Protein AF-A0A401RG21-F1 (afdb_monomer)

Structure (mmCIF, N/CA/C/O backbone):
data_AF-A0A401RG21-F1
#
_entry.id   AF-A0A401RG21-F1
#
loop_
_atom_site.group_PDB
_atom_site.id
_atom_site.type_symbol
_atom_site.label_atom_id
_atom_site.label_alt_id
_atom_site.label_comp_id
_atom_site.label_asym_id
_atom_site.label_entity_id
_atom_site.label_seq_id
_atom_site.pdbx_PDB_ins_code
_atom_site.Cartn_x
_atom_site.Cartn_y
_atom_site.Cartn_z
_atom_site.occupancy
_atom_site.B_iso_or_equiv
_atom_site.auth_seq_id
_atom_site.auth_comp_id
_atom_site.auth_asym_id
_atom_site.auth_atom_id
_atom_site.pdbx_PDB_model_num
ATOM 1 N N . GLU A 1 1 ? -0.761 6.658 -19.952 1.00 34.72 1 GLU A N 1
ATOM 2 C CA . GLU A 1 1 ? -1.684 5.855 -19.118 1.00 34.72 1 GLU A CA 1
ATOM 3 C C . GLU A 1 1 ? -0.997 4.772 -18.284 1.00 34.72 1 GLU A C 1
ATOM 5 O O . GLU A 1 1 ? -1.239 4.758 -17.091 1.00 34.72 1 GLU A O 1
ATOM 10 N N . PHE A 1 2 ? -0.098 3.924 -18.813 1.00 33.94 2 PHE A N 1
ATOM 11 C CA . PHE A 1 2 ? 0.638 2.953 -17.965 1.00 33.94 2 PHE A CA 1
ATOM 12 C C . PHE A 1 2 ? 1.880 3.537 -17.251 1.00 33.94 2 PHE A C 1
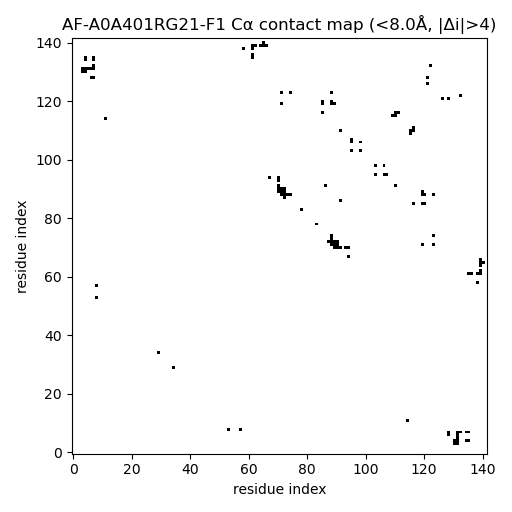ATOM 14 O O . PHE A 1 2 ? 2.351 2.969 -16.275 1.00 33.94 2 PHE A O 1
ATOM 21 N N . ALA A 1 3 ? 2.405 4.678 -17.721 1.00 32.34 3 ALA A N 1
ATOM 22 C CA . ALA A 1 3 ? 3.601 5.322 -17.162 1.00 32.34 3 ALA A CA 1
ATOM 23 C C . ALA A 1 3 ? 3.319 6.225 -15.943 1.00 32.34 3 ALA A C 1
ATOM 25 O O . ALA A 1 3 ? 4.226 6.469 -15.155 1.00 32.34 3 ALA A O 1
ATOM 26 N N . ASP A 1 4 ? 2.070 6.665 -15.751 1.00 41.41 4 ASP A N 1
ATOM 27 C CA . ASP A 1 4 ? 1.688 7.565 -14.650 1.00 41.41 4 ASP A CA 1
ATOM 28 C C . ASP A 1 4 ? 1.243 6.802 -13.386 1.00 41.41 4 ASP A C 1
ATOM 30 O O . ASP A 1 4 ? 1.304 7.331 -12.279 1.00 41.41 4 ASP A O 1
ATOM 34 N N . GLY A 1 5 ? 0.864 5.524 -13.524 1.00 42.34 5 GLY A N 1
ATOM 35 C CA . GLY A 1 5 ? 0.527 4.641 -12.398 1.00 42.34 5 GLY A CA 1
ATOM 36 C C . GLY A 1 5 ? 1.743 4.149 -11.603 1.00 42.34 5 GLY A C 1
ATOM 37 O O . GLY A 1 5 ? 1.604 3.709 -10.466 1.00 42.34 5 GLY A O 1
ATOM 38 N N . CYS A 1 6 ? 2.957 4.270 -12.152 1.00 44.81 6 CYS A N 1
ATOM 39 C CA . CYS A 1 6 ? 4.186 3.843 -11.477 1.00 44.81 6 CYS A CA 1
ATOM 40 C C . CYS A 1 6 ? 4.625 4.769 -10.328 1.00 44.81 6 CYS A C 1
ATOM 42 O O . CYS A 1 6 ? 5.592 4.448 -9.643 1.00 44.81 6 CYS A O 1
ATOM 44 N N . SER A 1 7 ? 3.949 5.899 -10.087 1.00 50.31 7 SER A N 1
ATOM 45 C CA . SER A 1 7 ? 4.442 6.928 -9.164 1.00 50.31 7 SER A CA 1
ATOM 46 C C . SER A 1 7 ? 4.059 6.747 -7.680 1.00 50.31 7 SER A C 1
ATOM 48 O O . SER A 1 7 ? 4.547 7.507 -6.844 1.00 50.31 7 SER A O 1
ATOM 50 N N . SER A 1 8 ? 3.282 5.727 -7.291 1.00 50.94 8 SER A N 1
ATOM 51 C CA . SER A 1 8 ? 2.893 5.507 -5.874 1.00 50.94 8 SER A CA 1
ATOM 52 C C . SER A 1 8 ? 3.900 4.687 -5.072 1.00 50.94 8 SER A C 1
ATOM 54 O O . SER A 1 8 ? 3.944 4.784 -3.851 1.00 50.94 8 SER A O 1
ATOM 56 N N . PHE A 1 9 ? 4.744 3.902 -5.742 1.00 49.25 9 PHE A N 1
ATOM 57 C CA . PHE A 1 9 ? 5.789 3.099 -5.099 1.00 49.25 9 PHE A CA 1
ATOM 58 C C . PHE A 1 9 ? 7.150 3.821 -5.042 1.00 49.25 9 PHE A C 1
ATOM 60 O O . PHE A 1 9 ? 8.064 3.375 -4.352 1.00 49.25 9 PHE A O 1
ATOM 67 N N . LEU A 1 10 ? 7.320 4.936 -5.762 1.00 48.31 10 LEU A N 1
ATOM 68 C CA . LEU A 1 10 ? 8.635 5.554 -5.982 1.00 48.31 10 LEU A CA 1
ATOM 69 C C . LEU A 1 10 ? 9.260 6.189 -4.732 1.00 48.31 10 LEU A C 1
ATOM 71 O O . LEU A 1 10 ? 10.466 6.073 -4.569 1.00 48.31 10 LEU A O 1
ATO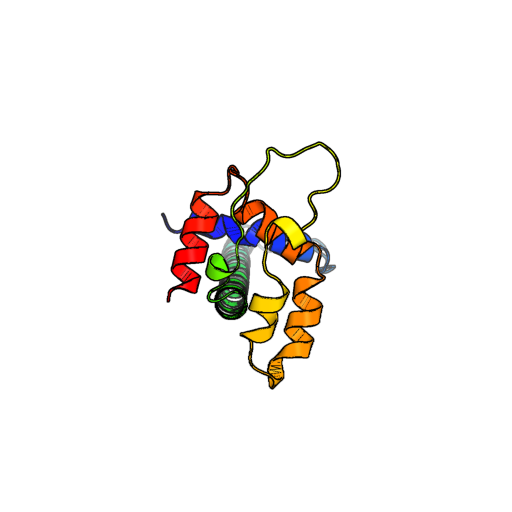M 75 N N . ALA A 1 11 ? 8.489 6.710 -3.773 1.00 50.88 11 ALA A N 1
ATOM 76 C CA . ALA A 1 11 ? 9.065 7.142 -2.488 1.00 50.88 11 ALA A CA 1
ATOM 77 C C . ALA A 1 11 ? 9.625 5.960 -1.655 1.00 50.88 11 ALA A C 1
ATOM 79 O O . ALA A 1 11 ? 10.523 6.120 -0.832 1.00 50.88 11 ALA A O 1
ATOM 80 N N . LEU A 1 12 ? 9.114 4.751 -1.904 1.00 47.94 12 LEU A N 1
ATOM 81 C CA . LEU A 1 12 ? 9.504 3.490 -1.270 1.00 47.94 12 LEU A CA 1
ATOM 82 C C . LEU A 1 12 ? 10.753 2.875 -1.931 1.00 47.94 12 LEU A C 1
ATOM 84 O O . LEU A 1 12 ? 11.560 2.218 -1.274 1.00 47.94 12 LEU A O 1
ATOM 88 N N . PHE A 1 13 ? 10.921 3.116 -3.233 1.00 49.97 13 PHE A N 1
ATOM 89 C CA . PHE A 1 13 ? 12.067 2.689 -4.035 1.00 49.97 13 PHE A CA 1
ATOM 90 C C . PHE A 1 13 ? 13.257 3.663 -3.951 1.00 49.97 13 PHE A C 1
ATOM 92 O O . PHE A 1 13 ? 14.402 3.211 -3.986 1.00 49.97 13 PHE A O 1
ATOM 99 N N . ASP A 1 14 ? 13.028 4.963 -3.732 1.00 51.62 14 ASP A N 1
ATOM 100 C CA . ASP A 1 14 ? 14.101 5.959 -3.555 1.00 51.62 14 ASP A CA 1
ATOM 101 C C . ASP A 1 14 ? 15.035 5.643 -2.360 1.00 51.62 14 ASP A C 1
ATOM 103 O O . ASP A 1 14 ? 16.208 6.015 -2.364 1.00 51.62 14 ASP A O 1
ATOM 107 N N . LEU A 1 15 ? 14.571 4.867 -1.369 1.00 44.44 15 LEU A N 1
ATOM 108 C CA . LEU A 1 15 ? 15.357 4.371 -0.222 1.00 44.44 15 LEU A CA 1
ATOM 109 C C . LEU A 1 15 ? 16.151 3.071 -0.494 1.00 44.44 15 LEU A C 1
ATOM 111 O O . LEU A 1 15 ? 17.022 2.718 0.302 1.00 44.44 15 LEU A O 1
ATOM 115 N N . LEU A 1 16 ? 15.894 2.361 -1.601 1.00 45.72 16 LEU A N 1
ATOM 116 C CA . LEU A 1 16 ? 16.624 1.142 -2.005 1.00 45.72 16 LEU A CA 1
ATOM 117 C C . LEU A 1 16 ? 17.804 1.427 -2.956 1.00 45.72 16 LEU A C 1
ATOM 119 O O . LEU A 1 16 ? 18.653 0.558 -3.170 1.00 45.72 16 LEU A O 1
ATOM 123 N N . LEU A 1 17 ? 17.909 2.656 -3.473 1.00 45.38 17 LEU A N 1
ATOM 124 C CA . LEU A 1 17 ? 18.982 3.116 -4.360 1.00 45.38 17 LEU A CA 1
ATOM 125 C C . LEU A 1 17 ? 20.430 3.075 -3.791 1.00 45.38 17 LEU A C 1
ATOM 127 O O . LEU A 1 17 ? 21.355 3.000 -4.601 1.00 45.38 17 LEU A O 1
ATOM 131 N N . PRO A 1 18 ? 20.711 3.079 -2.466 1.00 40.09 18 PRO A N 1
ATOM 132 C CA . PRO A 1 18 ? 22.099 3.054 -1.980 1.00 40.09 18 PRO A CA 1
ATOM 133 C C . PRO A 1 18 ? 22.807 1.684 -2.004 1.00 40.09 18 PRO A C 1
ATOM 135 O O . PRO A 1 18 ? 23.990 1.623 -1.674 1.00 40.09 18 PRO A O 1
ATOM 138 N N . LEU A 1 19 ? 22.139 0.573 -2.353 1.00 41.34 19 LEU A N 1
ATOM 139 C CA . LEU A 1 19 ? 22.692 -0.786 -2.174 1.00 41.34 19 LEU A CA 1
ATOM 140 C C . LEU A 1 19 ? 23.333 -1.447 -3.411 1.00 41.34 19 LEU A C 1
ATOM 142 O O . LEU A 1 19 ? 23.558 -2.655 -3.401 1.00 41.34 19 LEU A O 1
ATOM 146 N N . SER A 1 20 ? 23.735 -0.698 -4.440 1.00 35.59 20 SER A N 1
ATOM 147 C CA . SER A 1 20 ? 24.597 -1.247 -5.505 1.00 35.59 20 SER A CA 1
ATOM 148 C C . SER A 1 20 ? 25.937 -0.507 -5.612 1.00 35.59 20 SER A C 1
ATOM 150 O O . SER A 1 20 ? 26.093 0.366 -6.469 1.00 35.59 20 SER A O 1
ATOM 152 N N . PRO A 1 21 ? 26.959 -0.880 -4.818 1.00 40.38 21 PRO A N 1
ATOM 153 C CA . PRO A 1 21 ? 28.337 -0.485 -5.061 1.00 40.38 21 PRO A CA 1
ATOM 154 C C . PRO A 1 21 ? 28.981 -1.478 -6.042 1.00 40.38 21 PRO A C 1
ATOM 156 O O . PRO A 1 21 ? 29.859 -2.248 -5.669 1.00 40.38 21 PRO A O 1
ATOM 159 N N . VAL A 1 22 ? 28.555 -1.486 -7.308 1.00 40.78 22 VAL A N 1
ATOM 160 C CA . VAL A 1 22 ? 29.298 -2.179 -8.379 1.00 40.78 22 VAL A CA 1
ATOM 161 C C . VAL A 1 22 ? 29.513 -1.218 -9.545 1.00 40.78 22 VAL A C 1
ATOM 163 O O . VAL A 1 22 ? 28.855 -1.255 -10.574 1.00 40.78 22 VAL A O 1
ATOM 166 N N . TYR A 1 23 ? 30.428 -0.283 -9.294 1.00 42.56 23 TYR A N 1
ATOM 167 C CA . TYR A 1 23 ? 31.639 -0.110 -10.095 1.00 42.56 23 TYR A CA 1
ATOM 168 C C . TYR A 1 23 ? 31.451 -0.074 -11.624 1.00 42.56 23 TYR A C 1
ATOM 170 O O . TYR A 1 23 ? 31.679 -1.064 -12.312 1.00 42.56 23 TYR A O 1
ATOM 178 N N . ASN A 1 24 ? 31.170 1.108 -12.178 1.00 33.78 24 ASN A N 1
ATOM 179 C CA . ASN A 1 24 ? 31.557 1.392 -13.561 1.00 33.78 24 ASN A CA 1
ATOM 180 C C . ASN A 1 24 ? 33.027 1.837 -13.563 1.00 33.78 24 ASN A C 1
ATOM 182 O O . ASN A 1 24 ? 33.338 3.004 -13.332 1.00 33.78 24 ASN A O 1
ATOM 186 N N . LYS A 1 25 ? 33.940 0.887 -13.790 1.00 39.12 25 LYS A N 1
ATOM 187 C CA . LYS A 1 25 ? 35.273 1.199 -14.320 1.00 39.12 25 LYS A CA 1
ATOM 188 C C . LYS A 1 25 ? 35.133 1.244 -15.844 1.00 39.12 25 LYS A C 1
ATOM 190 O O . LYS A 1 25 ? 34.610 0.276 -16.391 1.00 39.12 25 LYS A O 1
ATOM 195 N N . PRO A 1 26 ? 35.582 2.299 -16.538 1.00 38.91 26 PRO A N 1
ATOM 196 C CA . PRO A 1 26 ? 35.634 2.258 -17.990 1.00 38.91 26 PRO A CA 1
ATOM 197 C C . PRO A 1 26 ? 36.765 1.301 -18.392 1.00 38.91 26 PRO A C 1
ATOM 199 O O . PRO A 1 26 ? 37.913 1.508 -18.001 1.00 38.91 26 PRO A O 1
ATOM 202 N N . ALA A 1 27 ? 36.434 0.226 -19.107 1.00 42.56 27 ALA A N 1
ATOM 203 C CA . ALA A 1 27 ? 37.414 -0.605 -19.796 1.00 42.56 27 ALA A CA 1
ATOM 204 C C . ALA A 1 27 ? 37.387 -0.244 -21.286 1.00 42.56 27 ALA A C 1
ATOM 206 O O . ALA A 1 27 ? 36.318 -0.130 -21.884 1.00 42.56 27 ALA A O 1
ATOM 207 N N . GLU A 1 28 ? 38.580 0.009 -21.813 1.00 47.31 28 GLU A N 1
ATOM 208 C CA . GLU A 1 28 ? 38.891 0.551 -23.132 1.00 47.31 28 GLU A CA 1
ATOM 209 C C . GLU A 1 28 ? 38.392 -0.294 -24.317 1.00 47.31 28 GLU A C 1
ATOM 211 O O . GLU A 1 28 ? 38.490 -1.518 -24.327 1.00 47.31 28 GLU A O 1
ATOM 216 N N . GLU A 1 29 ? 37.931 0.446 -25.330 1.00 47.16 29 GLU A N 1
ATOM 217 C CA . GLU A 1 29 ? 38.105 0.228 -26.773 1.00 47.16 29 GLU A CA 1
ATOM 218 C C . GLU A 1 29 ? 37.617 -1.106 -27.382 1.00 47.16 29 GLU A C 1
ATOM 220 O O . GLU A 1 29 ? 38.384 -1.988 -27.758 1.00 47.16 29 GLU A O 1
ATOM 225 N N . ALA A 1 30 ? 36.300 -1.181 -27.601 1.00 41.06 30 ALA A N 1
ATOM 226 C CA . ALA A 1 30 ? 35.686 -1.963 -28.676 1.00 41.06 30 ALA A CA 1
ATOM 227 C C . ALA A 1 30 ? 34.935 -1.001 -29.619 1.00 41.06 30 ALA A C 1
ATOM 229 O O . ALA A 1 30 ? 34.561 0.099 -29.221 1.00 41.06 30 ALA A O 1
ATOM 230 N N . THR A 1 31 ? 34.757 -1.364 -30.888 1.00 57.72 31 THR A N 1
ATOM 231 C CA . THR A 1 31 ? 34.194 -0.502 -31.942 1.00 57.72 31 THR A CA 1
ATOM 232 C C . THR A 1 31 ? 32.880 0.161 -31.509 1.00 57.72 31 THR A C 1
ATOM 234 O O . THR A 1 31 ? 31.979 -0.510 -31.016 1.00 57.72 31 THR A O 1
ATOM 237 N N . LEU A 1 32 ? 32.758 1.475 -31.725 1.00 57.72 32 LEU A N 1
ATOM 238 C CA . LEU A 1 32 ? 31.658 2.324 -31.238 1.00 57.72 32 LEU A CA 1
ATOM 239 C C . LEU A 1 32 ? 30.253 1.755 -31.527 1.00 57.72 32 LEU A C 1
ATOM 241 O O . LEU A 1 32 ? 29.371 1.852 -30.688 1.00 57.72 32 LEU A O 1
ATOM 245 N N . GLU A 1 33 ? 30.048 1.109 -32.674 1.00 56.03 33 GLU A N 1
ATOM 246 C CA . GLU A 1 33 ? 28.769 0.496 -33.071 1.00 56.03 33 GLU A CA 1
ATOM 247 C C . GLU A 1 33 ? 28.465 -0.823 -32.328 1.00 56.03 33 GLU A C 1
ATOM 249 O O . GLU A 1 33 ? 27.320 -1.084 -31.953 1.00 56.03 33 GLU A O 1
ATOM 254 N N . PHE A 1 34 ? 29.501 -1.620 -32.038 1.00 54.53 34 PHE A N 1
ATOM 255 C CA . PHE A 1 34 ? 29.404 -2.818 -31.195 1.00 54.53 34 PHE A CA 1
ATOM 256 C C . PHE A 1 34 ? 29.120 -2.426 -29.738 1.00 54.53 34 PHE A C 1
ATOM 258 O O . PHE A 1 34 ? 28.219 -2.982 -29.115 1.00 54.53 34 PHE A O 1
ATOM 265 N N . LEU A 1 35 ? 29.802 -1.387 -29.237 1.00 60.78 35 LEU A N 1
ATOM 266 C CA . LEU A 1 35 ? 29.543 -0.825 -27.910 1.00 60.78 35 LEU A CA 1
ATOM 267 C C . LEU A 1 35 ? 28.125 -0.263 -27.776 1.00 60.78 35 LEU A C 1
ATOM 269 O O . LEU A 1 35 ? 27.510 -0.473 -26.740 1.00 60.78 35 LEU A O 1
ATOM 273 N N . LEU A 1 36 ? 27.592 0.426 -28.791 1.00 61.59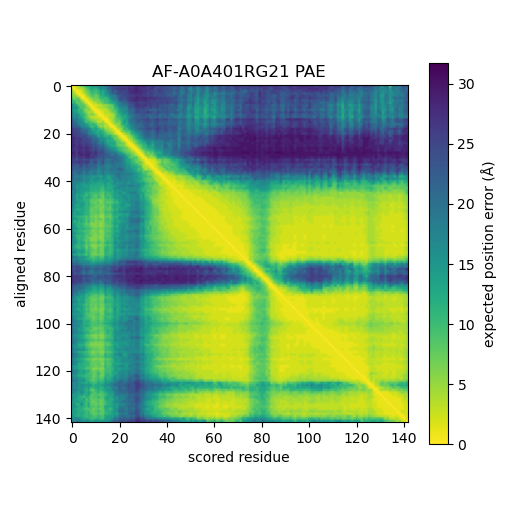 36 LEU A N 1
ATOM 274 C CA . LEU A 1 36 ? 26.236 0.988 -28.742 1.00 61.59 36 LEU A CA 1
ATOM 275 C C . LEU A 1 36 ? 25.150 -0.099 -28.783 1.00 61.59 36 LEU A C 1
ATOM 277 O O . LEU A 1 36 ? 24.183 -0.019 -28.030 1.00 61.59 36 LEU A O 1
ATOM 281 N N . THR A 1 37 ? 25.333 -1.145 -29.594 1.00 65.50 37 THR A N 1
ATOM 282 C CA . THR A 1 37 ? 24.362 -2.252 -29.696 1.00 65.50 37 THR A CA 1
ATOM 283 C C . THR A 1 37 ? 24.312 -3.081 -28.408 1.00 65.50 37 THR A C 1
ATOM 285 O O . THR A 1 37 ? 23.228 -3.392 -27.905 1.00 65.50 37 THR A O 1
ATOM 288 N N . ASP A 1 38 ? 25.474 -3.389 -27.825 1.00 67.56 38 ASP A N 1
ATOM 289 C CA . ASP A 1 38 ? 25.549 -4.065 -26.528 1.00 67.56 38 ASP A CA 1
ATOM 290 C C . ASP A 1 38 ? 25.061 -3.155 -25.394 1.00 67.56 38 ASP A C 1
ATOM 292 O O . ASP A 1 38 ? 24.414 -3.632 -24.461 1.00 67.56 38 ASP A O 1
ATOM 296 N N . TYR A 1 39 ? 25.299 -1.842 -25.480 1.00 70.25 39 TYR A N 1
ATOM 297 C CA . TYR A 1 39 ? 24.798 -0.869 -24.509 1.00 70.25 39 TYR A CA 1
ATOM 298 C C . TYR A 1 39 ? 23.271 -0.823 -24.482 1.00 70.25 39 TYR A C 1
ATOM 300 O O . TYR A 1 39 ? 22.693 -0.924 -23.400 1.00 70.25 39 TYR A O 1
ATOM 308 N N . ASP A 1 40 ? 22.608 -0.748 -25.636 1.00 75.19 40 ASP A N 1
ATOM 309 C CA . ASP A 1 40 ? 21.144 -0.739 -25.710 1.00 75.19 40 ASP A CA 1
ATOM 310 C C . ASP A 1 40 ? 20.539 -2.065 -25.232 1.00 75.19 40 ASP A C 1
ATOM 312 O O . ASP A 1 40 ? 19.530 -2.070 -24.521 1.00 75.19 40 ASP A O 1
ATOM 316 N N . LEU A 1 41 ? 21.177 -3.198 -25.543 1.00 76.56 41 LEU A N 1
ATOM 317 C CA . LEU A 1 41 ? 20.740 -4.509 -25.064 1.00 76.56 41 LEU A CA 1
ATOM 318 C C . LEU A 1 41 ? 20.907 -4.651 -23.541 1.00 76.56 41 LEU A C 1
ATOM 320 O O . LEU A 1 41 ? 19.996 -5.124 -22.854 1.00 76.56 41 LEU A O 1
ATOM 324 N N . ILE A 1 42 ? 22.051 -4.225 -22.995 1.00 77.06 42 ILE A N 1
ATOM 325 C CA . ILE A 1 42 ? 22.340 -4.263 -21.554 1.00 77.06 42 ILE A CA 1
ATOM 326 C C . ILE A 1 42 ? 21.428 -3.291 -20.801 1.00 77.06 42 ILE A C 1
ATOM 328 O O . ILE A 1 42 ? 20.839 -3.666 -19.784 1.00 77.06 42 ILE A O 1
ATOM 332 N N . TYR A 1 43 ? 21.272 -2.064 -21.298 1.00 79.12 43 TYR A N 1
ATOM 333 C CA . TYR A 1 43 ? 20.420 -1.046 -20.691 1.00 79.12 43 TYR A CA 1
ATOM 334 C C . TYR A 1 43 ? 18.941 -1.435 -20.777 1.00 79.12 43 TYR A C 1
ATOM 336 O O . TYR A 1 43 ? 18.221 -1.338 -19.783 1.00 79.12 43 TYR A O 1
ATOM 344 N N . GLY A 1 44 ? 18.497 -1.963 -21.919 1.00 78.69 44 GLY A N 1
ATOM 345 C CA . GLY A 1 44 ? 17.144 -2.484 -22.104 1.00 78.69 44 GLY A CA 1
ATOM 346 C C . GLY A 1 44 ? 16.833 -3.637 -21.151 1.00 78.69 44 GLY A C 1
ATOM 347 O O . GLY A 1 44 ? 15.808 -3.616 -20.468 1.00 78.69 44 GLY A O 1
ATOM 348 N N . ARG A 1 45 ? 17.751 -4.604 -21.019 1.00 80.62 45 ARG A N 1
ATOM 349 C CA . ARG A 1 45 ? 17.600 -5.714 -20.067 1.00 80.62 45 ARG A CA 1
ATOM 350 C C . ARG A 1 45 ? 17.590 -5.233 -18.618 1.00 80.62 45 ARG A C 1
ATOM 352 O O . ARG A 1 45 ? 16.797 -5.726 -17.820 1.00 80.62 45 ARG A O 1
ATOM 359 N N . ARG A 1 46 ? 18.449 -4.274 -18.268 1.00 78.00 46 ARG A N 1
ATOM 360 C CA . ARG A 1 46 ? 18.477 -3.675 -16.929 1.00 78.00 46 ARG A CA 1
ATOM 361 C C . ARG A 1 46 ? 17.161 -2.970 -16.610 1.00 78.00 46 ARG A C 1
ATOM 363 O O . ARG A 1 46 ? 16.584 -3.228 -15.561 1.00 78.00 46 ARG A O 1
ATOM 370 N N . LYS A 1 47 ? 16.665 -2.146 -17.531 1.00 75.69 47 LYS A N 1
ATOM 371 C CA . LYS A 1 47 ? 15.384 -1.448 -17.386 1.00 75.69 47 LYS A CA 1
ATOM 372 C C . LYS A 1 47 ? 14.221 -2.429 -17.230 1.00 75.69 47 LYS A C 1
ATOM 374 O O . LYS A 1 47 ? 13.344 -2.209 -16.403 1.00 75.69 47 LYS A O 1
ATOM 379 N N . GLN A 1 48 ? 14.232 -3.529 -17.980 1.00 76.25 48 GLN A N 1
ATOM 380 C CA . GLN A 1 48 ? 13.233 -4.588 -17.847 1.00 76.25 48 GLN A CA 1
ATOM 381 C C . GLN A 1 48 ? 13.269 -5.239 -16.454 1.00 76.25 48 GLN A C 1
ATOM 383 O O . GLN A 1 48 ? 12.224 -5.395 -15.830 1.00 76.25 48 GLN A O 1
ATOM 388 N N . LEU A 1 49 ? 14.460 -5.551 -15.932 1.00 77.75 49 LEU A N 1
ATOM 389 C CA . LEU A 1 49 ? 14.614 -6.078 -14.571 1.00 77.75 49 LEU A CA 1
ATOM 390 C C . LEU A 1 49 ? 14.135 -5.082 -13.507 1.00 77.75 49 LEU A C 1
ATOM 392 O O . LEU A 1 49 ? 13.473 -5.481 -12.554 1.00 77.75 49 LEU A O 1
ATOM 396 N N . GLU A 1 50 ? 14.442 -3.793 -13.665 1.00 76.38 50 GLU A N 1
ATOM 397 C CA . GLU A 1 50 ? 13.965 -2.739 -12.761 1.00 76.38 50 GLU A CA 1
ATOM 398 C C . GLU A 1 50 ? 12.427 -2.690 -12.728 1.00 76.38 50 GLU A C 1
ATOM 400 O O . GLU A 1 50 ? 11.843 -2.636 -11.644 1.00 76.38 50 GLU A O 1
ATOM 405 N N . LEU A 1 51 ? 11.769 -2.808 -13.887 1.00 75.56 51 LEU A N 1
ATOM 406 C CA . LEU A 1 51 ? 10.306 -2.866 -13.984 1.00 75.56 51 LEU A CA 1
ATOM 407 C C . LEU A 1 51 ? 9.718 -4.136 -13.352 1.00 75.56 51 LEU A C 1
ATOM 409 O O . LEU A 1 51 ? 8.738 -4.050 -12.616 1.00 75.56 51 LEU A O 1
ATOM 413 N N . GLU A 1 52 ? 10.316 -5.305 -13.589 1.00 78.88 52 GLU A N 1
ATOM 414 C CA . GLU A 1 52 ? 9.862 -6.572 -12.996 1.00 78.88 52 GLU A CA 1
ATOM 415 C C . GLU A 1 52 ? 9.978 -6.563 -11.467 1.00 78.88 52 GLU A C 1
ATOM 417 O O . GLU A 1 52 ? 9.080 -7.034 -10.763 1.00 78.88 52 GLU A O 1
ATOM 422 N N . ILE A 1 53 ? 11.061 -5.982 -10.944 1.00 78.25 53 ILE A N 1
ATOM 423 C CA . ILE A 1 53 ? 11.253 -5.780 -9.507 1.00 78.25 53 ILE A CA 1
ATOM 424 C C . ILE A 1 53 ? 10.149 -4.867 -8.971 1.00 78.25 53 ILE A C 1
ATOM 426 O O . ILE A 1 53 ? 9.463 -5.243 -8.019 1.00 78.25 53 ILE A O 1
ATOM 430 N N . GLN A 1 54 ? 9.939 -3.702 -9.589 1.00 77.81 54 GLN A N 1
ATOM 431 C CA . GLN A 1 54 ? 8.894 -2.760 -9.178 1.00 77.81 54 GLN A CA 1
ATOM 432 C C . GLN A 1 54 ? 7.505 -3.404 -9.189 1.00 77.81 54 GLN A C 1
ATOM 434 O O . GLN A 1 54 ? 6.754 -3.248 -8.228 1.00 77.81 54 GLN A O 1
ATOM 439 N N . GLU A 1 55 ? 7.176 -4.181 -10.220 1.00 78.38 55 GLU A N 1
ATOM 440 C CA . GLU A 1 55 ? 5.899 -4.885 -10.311 1.00 78.38 55 GLU A CA 1
ATOM 441 C C . GLU A 1 55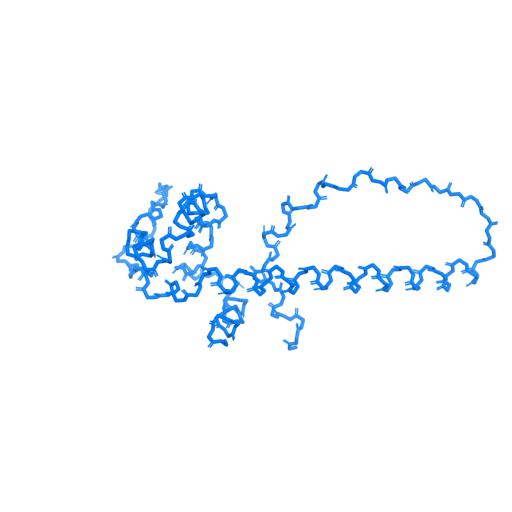 ? 5.740 -5.939 -9.205 1.00 78.38 55 GLU A C 1
ATOM 443 O O . GLU A 1 55 ? 4.691 -6.007 -8.558 1.00 78.38 55 GLU A O 1
ATOM 448 N N . ALA A 1 56 ? 6.768 -6.753 -8.953 1.00 80.69 56 ALA A N 1
ATOM 449 C CA . ALA A 1 56 ? 6.733 -7.755 -7.890 1.00 80.69 56 ALA A CA 1
ATOM 450 C C . ALA A 1 56 ? 6.528 -7.105 -6.512 1.00 80.69 56 ALA A C 1
ATOM 452 O O . ALA A 1 56 ? 5.715 -7.572 -5.708 1.00 80.69 56 ALA A O 1
ATOM 453 N N . PHE A 1 57 ? 7.218 -5.993 -6.265 1.00 81.75 57 PHE A N 1
ATOM 454 C CA . PHE A 1 57 ? 7.082 -5.202 -5.048 1.00 81.75 57 PHE A CA 1
ATOM 455 C C . PHE A 1 57 ? 5.701 -4.550 -4.916 1.00 81.75 57 PHE A C 1
ATOM 457 O O . PHE A 1 57 ? 5.086 -4.621 -3.848 1.00 81.75 57 PHE A O 1
ATOM 464 N N . LEU A 1 58 ? 5.174 -3.979 -5.999 1.00 81.25 58 LEU A N 1
ATOM 465 C CA . LEU A 1 58 ? 3.832 -3.407 -6.042 1.00 81.25 58 LEU A CA 1
ATOM 466 C C . LEU A 1 58 ? 2.773 -4.465 -5.713 1.00 81.25 58 LEU A C 1
ATOM 468 O O . LEU A 1 58 ? 1.927 -4.235 -4.850 1.00 81.25 58 LEU A O 1
ATOM 472 N N . ARG A 1 59 ? 2.851 -5.646 -6.339 1.00 83.06 59 ARG A N 1
ATOM 473 C CA . ARG A 1 59 ? 1.949 -6.776 -6.058 1.00 83.06 59 ARG A CA 1
ATOM 474 C C . ARG A 1 59 ? 2.047 -7.220 -4.600 1.00 83.06 59 ARG A C 1
ATOM 476 O O . ARG A 1 59 ? 1.024 -7.442 -3.954 1.00 83.06 59 ARG A O 1
ATOM 483 N N . PHE A 1 60 ? 3.263 -7.312 -4.060 1.00 87.06 60 PHE A N 1
ATOM 484 C CA . PHE A 1 60 ? 3.475 -7.637 -2.651 1.00 87.06 60 PHE A CA 1
ATOM 485 C C . PHE A 1 60 ? 2.806 -6.616 -1.721 1.00 87.06 60 PHE A C 1
ATOM 487 O O . PHE A 1 60 ? 2.102 -7.013 -0.788 1.00 87.06 60 PHE A O 1
ATOM 494 N N . MET A 1 61 ? 2.974 -5.318 -1.979 1.00 88.44 61 MET A N 1
ATOM 495 C CA . MET A 1 61 ? 2.373 -4.272 -1.148 1.00 88.44 61 MET A CA 1
ATOM 496 C C . MET A 1 61 ? 0.857 -4.198 -1.303 1.00 88.44 61 MET A C 1
ATOM 498 O O . MET A 1 61 ? 0.172 -4.045 -0.295 1.00 88.44 61 MET A O 1
ATOM 502 N N . ALA A 1 62 ? 0.324 -4.383 -2.511 1.00 86.56 62 ALA A N 1
ATOM 50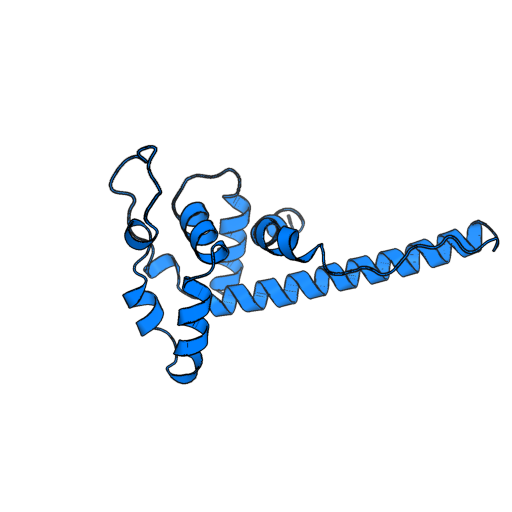3 C CA . ALA A 1 62 ? -1.117 -4.440 -2.749 1.00 86.56 62 ALA A CA 1
ATOM 504 C C . ALA A 1 62 ? -1.768 -5.589 -1.958 1.00 86.56 62 ALA A C 1
ATOM 506 O O . ALA A 1 62 ? -2.754 -5.385 -1.248 1.00 86.56 62 ALA A O 1
ATOM 507 N N . CYS A 1 63 ? -1.156 -6.777 -1.977 1.00 91.19 63 CYS A N 1
ATOM 508 C CA . CYS A 1 63 ? -1.582 -7.905 -1.146 1.00 91.19 63 CYS A CA 1
ATOM 509 C C . CYS A 1 63 ? -1.441 -7.601 0.352 1.00 91.19 63 CYS A C 1
ATOM 511 O O . CYS A 1 63 ? -2.340 -7.889 1.145 1.00 91.19 63 CYS A O 1
ATOM 513 N N . THR A 1 64 ? -0.320 -6.998 0.749 1.00 91.69 64 THR A N 1
ATOM 514 C CA . THR A 1 64 ? -0.012 -6.699 2.151 1.00 91.69 64 THR A CA 1
ATOM 515 C C . THR A 1 64 ? -1.000 -5.700 2.749 1.00 91.69 64 THR A C 1
ATOM 517 O O . THR A 1 64 ? -1.504 -5.917 3.856 1.00 91.69 64 THR A O 1
ATOM 520 N N . LEU A 1 65 ? -1.312 -4.636 2.015 1.00 92.06 65 LEU A N 1
ATOM 521 C CA . LEU A 1 65 ? -2.182 -3.539 2.434 1.00 92.06 65 LEU A CA 1
ATOM 522 C C . LEU A 1 65 ? -3.643 -3.764 2.025 1.00 92.06 65 LEU A C 1
ATOM 524 O O . LEU A 1 65 ? -4.463 -2.857 2.133 1.00 92.06 65 LEU A O 1
ATOM 528 N N . LYS A 1 66 ? -4.021 -4.978 1.608 1.00 92.50 66 LYS A N 1
ATOM 529 C CA . LYS A 1 66 ? -5.390 -5.250 1.170 1.00 92.50 66 LYS A CA 1
ATOM 530 C C . LYS A 1 66 ? -6.428 -4.903 2.238 1.00 92.50 66 LYS A C 1
ATOM 532 O O . LYS A 1 66 ? -6.344 -5.362 3.385 1.00 92.50 66 LYS A O 1
ATOM 537 N N . GLY A 1 67 ? -7.407 -4.090 1.837 1.00 93.00 67 GLY A N 1
ATOM 538 C CA . GLY A 1 67 ? -8.482 -3.594 2.698 1.00 93.00 67 GLY A CA 1
ATOM 539 C C . GLY A 1 67 ? -8.083 -2.461 3.651 1.00 93.00 67 GLY A C 1
ATOM 540 O O . GLY A 1 67 ? -8.858 -2.153 4.552 1.00 93.00 67 GLY A O 1
ATOM 541 N N . TYR A 1 68 ? -6.906 -1.839 3.492 1.00 93.12 68 TYR A N 1
ATOM 542 C CA . TYR A 1 68 ? -6.445 -0.777 4.397 1.00 93.12 68 TYR A CA 1
ATOM 543 C C . TYR A 1 68 ? -7.434 0.399 4.508 1.00 93.12 68 TYR A C 1
ATOM 545 O O . TYR A 1 68 ? -7.598 0.944 5.595 1.00 93.12 68 TYR A O 1
ATOM 553 N N . ARG A 1 69 ? -8.150 0.750 3.428 1.00 92.25 69 ARG A N 1
ATOM 554 C CA . ARG A 1 69 ? -9.102 1.877 3.409 1.00 92.25 69 ARG A CA 1
ATOM 555 C C . ARG A 1 69 ? -10.187 1.793 4.475 1.00 92.25 69 ARG A C 1
ATOM 557 O O . ARG A 1 69 ? -10.563 2.816 5.031 1.00 92.25 69 ARG A O 1
ATOM 564 N N . SER A 1 70 ? -10.645 0.589 4.815 1.00 94.75 70 SER A N 1
ATOM 565 C CA . SER A 1 70 ? -11.650 0.380 5.867 1.00 94.75 70 SER A CA 1
ATOM 566 C C . SER A 1 70 ? -11.150 0.737 7.272 1.00 94.75 70 SER A C 1
ATOM 568 O O . SER A 1 70 ? -11.939 0.759 8.215 1.00 94.75 70 SER A O 1
ATOM 570 N N . TYR A 1 71 ? -9.848 0.987 7.420 1.00 95.00 71 TYR A N 1
ATOM 571 C CA . TYR A 1 71 ? -9.201 1.370 8.668 1.00 95.00 71 TYR A CA 1
ATOM 572 C C . TYR A 1 71 ? -8.704 2.819 8.657 1.00 95.00 71 TYR A C 1
ATOM 574 O O . TYR A 1 71 ? -8.226 3.274 9.694 1.00 95.00 71 TYR A O 1
ATOM 582 N N . LEU A 1 72 ? -8.827 3.551 7.542 1.00 92.50 72 LEU A N 1
ATOM 583 C CA . LEU A 1 72 ? -8.592 4.996 7.529 1.00 92.50 72 LEU A CA 1
ATOM 584 C C . LEU A 1 72 ? -9.672 5.690 8.361 1.00 92.50 72 LEU A C 1
ATOM 586 O O . LEU A 1 72 ? -10.857 5.354 8.278 1.00 92.50 72 LEU A O 1
ATOM 590 N N . MET A 1 73 ? -9.256 6.647 9.179 1.00 90.81 73 MET A N 1
ATOM 591 C CA . MET A 1 73 ? -10.155 7.433 10.012 1.00 90.81 73 MET A CA 1
ATOM 592 C C . MET A 1 73 ? -10.435 8.786 9.348 1.00 90.81 73 MET A C 1
ATOM 594 O O . MET A 1 73 ? -9.544 9.342 8.705 1.00 90.81 73 MET A O 1
ATOM 598 N N . PRO A 1 74 ? -11.656 9.339 9.478 1.00 84.19 74 PRO A N 1
ATOM 599 C CA . PRO A 1 74 ? -11.961 10.657 8.939 1.00 84.19 74 PRO A CA 1
ATOM 600 C C . PRO A 1 74 ? -11.039 11.720 9.540 1.00 84.19 74 PRO A C 1
ATOM 602 O O . PRO A 1 74 ? -10.847 11.761 10.758 1.00 84.19 74 PRO A O 1
ATOM 605 N N . ILE A 1 75 ? -10.536 12.630 8.707 1.00 73.44 75 ILE A N 1
ATOM 606 C CA . ILE A 1 75 ? -9.835 13.817 9.198 1.00 73.44 75 ILE A CA 1
ATOM 607 C C . ILE A 1 75 ? -10.881 14.737 9.824 1.00 73.44 75 ILE A C 1
ATOM 609 O O . ILE A 1 75 ? -11.651 15.399 9.133 1.00 73.44 75 ILE A O 1
ATOM 613 N N . THR A 1 76 ? -10.941 14.742 11.153 1.00 64.88 76 THR A N 1
ATOM 614 C CA . THR A 1 76 ? -11.909 15.548 11.911 1.00 64.88 76 THR A CA 1
ATOM 615 C C . THR A 1 76 ? -11.360 16.916 12.325 1.00 64.88 76 THR A C 1
ATOM 617 O O . THR A 1 76 ? -12.133 17.755 12.783 1.00 64.88 76 THR A O 1
ATOM 620 N N . GLN A 1 77 ? -10.055 17.172 12.152 1.00 56.56 77 GLN A N 1
ATOM 621 C CA . GLN A 1 77 ? -9.402 18.439 12.508 1.00 56.56 77 GLN A CA 1
ATOM 622 C C . GLN A 1 77 ? -8.339 18.834 11.473 1.00 56.56 77 GLN A C 1
ATOM 624 O O . GLN A 1 77 ? -7.666 17.973 10.910 1.00 56.56 77 GLN A O 1
ATOM 629 N N . ALA A 1 78 ? -8.192 20.139 11.225 1.00 54.59 78 ALA A N 1
ATOM 630 C CA . ALA A 1 78 ? -7.143 20.670 10.357 1.00 54.59 78 ALA A CA 1
ATOM 631 C C . ALA A 1 78 ? -5.750 20.403 10.973 1.00 54.59 78 ALA A C 1
ATOM 633 O O . ALA A 1 78 ? -5.624 20.476 12.197 1.00 54.59 78 ALA A O 1
ATOM 634 N N . PRO A 1 79 ? -4.708 20.111 10.173 1.00 53.97 79 PRO A N 1
ATOM 635 C CA . PRO A 1 79 ? -3.384 19.790 10.702 1.00 53.97 79 PRO A CA 1
ATOM 636 C C . PRO A 1 79 ? -2.814 20.974 11.502 1.00 53.97 79 PRO A C 1
ATOM 638 O O . PRO A 1 79 ? -2.643 22.060 10.955 1.00 53.97 79 PRO A O 1
ATOM 641 N N . SER A 1 80 ? -2.513 20.786 12.789 1.00 52.28 80 SER A N 1
ATOM 642 C CA . SER A 1 80 ? -1.657 21.706 13.552 1.00 52.28 80 SER A CA 1
ATOM 643 C C . SER A 1 80 ? -0.193 21.284 13.396 1.00 52.28 80 SER A C 1
ATOM 645 O O . SER A 1 80 ? 0.073 20.087 13.364 1.00 52.28 80 SER A O 1
ATOM 647 N N . GLU A 1 81 ? 0.749 22.234 13.348 1.00 49.84 81 GLU A N 1
ATOM 648 C CA . GLU A 1 81 ? 2.195 22.060 13.049 1.00 49.84 81 GLU A CA 1
ATOM 649 C C . GLU A 1 81 ? 2.981 21.044 13.915 1.00 49.84 81 GLU A C 1
ATOM 651 O O . GLU A 1 81 ? 4.176 20.837 13.713 1.00 49.84 81 GLU A O 1
ATOM 656 N N . THR A 1 82 ? 2.347 20.372 14.871 1.00 46.56 82 THR A N 1
ATOM 657 C CA . THR A 1 82 ? 2.966 19.358 15.726 1.00 46.56 82 THR A CA 1
ATOM 658 C C . THR A 1 82 ? 2.588 17.953 15.267 1.00 46.56 82 THR A C 1
ATOM 660 O O . THR A 1 82 ? 1.424 17.578 15.374 1.00 46.56 82 THR A O 1
ATOM 663 N N . THR A 1 83 ? 3.588 17.197 14.793 1.00 47.88 83 THR A N 1
ATOM 664 C CA . THR A 1 83 ? 3.622 15.726 14.624 1.00 47.88 83 THR A CA 1
ATOM 665 C C . THR A 1 83 ? 2.249 15.059 14.521 1.00 47.88 83 THR A C 1
ATOM 667 O O . THR A 1 83 ? 1.653 14.700 15.538 1.00 47.88 83 THR A O 1
ATOM 670 N N . THR A 1 84 ? 1.760 14.864 13.299 1.00 55.41 84 THR A N 1
ATOM 671 C CA . THR A 1 84 ? 0.560 14.075 13.025 1.00 55.41 84 THR A CA 1
ATOM 672 C C . THR A 1 84 ? 0.710 12.682 13.638 1.00 55.41 84 THR A C 1
ATOM 674 O O . THR A 1 84 ? 1.496 11.858 13.177 1.00 55.41 84 THR A O 1
ATOM 677 N N . ASP A 1 85 ? -0.015 12.408 14.722 1.00 65.25 85 ASP A N 1
ATOM 678 C CA . ASP A 1 85 ? -0.028 11.074 15.309 1.00 65.25 85 ASP A CA 1
ATOM 679 C C . ASP A 1 85 ? -0.752 10.138 14.338 1.00 65.25 85 ASP A C 1
ATOM 681 O O . ASP A 1 85 ? -1.966 10.235 14.160 1.00 65.25 85 ASP A O 1
ATOM 685 N N . SER A 1 86 ? -0.013 9.225 13.705 1.00 65.94 86 SER A N 1
ATOM 686 C CA . SER A 1 86 ? -0.559 8.183 12.820 1.00 65.94 86 SER A CA 1
ATOM 687 C C . SER A 1 86 ? -1.739 7.412 13.433 1.00 65.94 86 SER A C 1
ATOM 689 O O . SER A 1 86 ? -2.610 6.932 12.702 1.00 65.94 86 SER A O 1
ATOM 691 N N . SER A 1 87 ? -1.823 7.347 14.770 1.00 73.88 87 SER A N 1
ATOM 692 C CA . SER A 1 87 ? -2.940 6.730 15.487 1.00 73.88 87 SER A CA 1
ATOM 693 C C . SER A 1 87 ? -4.271 7.472 15.299 1.00 73.88 87 SER A C 1
ATOM 695 O O . SER A 1 87 ? -5.324 6.853 15.425 1.00 73.88 87 SER A O 1
ATOM 697 N N . SER A 1 88 ? -4.232 8.763 14.944 1.00 84.12 88 SER A N 1
ATOM 698 C CA . SER A 1 88 ? -5.396 9.605 14.632 1.00 84.12 88 SER A CA 1
ATOM 699 C C . SER A 1 88 ? -5.873 9.493 13.179 1.00 84.12 88 SER A C 1
ATOM 701 O O . SER A 1 88 ? -6.997 9.887 12.876 1.00 84.12 88 SER A O 1
ATOM 703 N N . LEU A 1 89 ? -5.052 8.916 12.296 1.00 88.44 89 LEU A N 1
ATOM 704 C CA . LEU A 1 89 ? -5.372 8.726 10.877 1.00 88.44 89 LEU A CA 1
ATOM 705 C C . LEU A 1 89 ? -5.793 7.291 10.550 1.00 88.44 89 LEU A C 1
ATOM 707 O O . LEU A 1 89 ? -6.473 7.054 9.553 1.00 88.44 89 LEU A O 1
ATOM 711 N N . PHE A 1 90 ? -5.398 6.317 11.375 1.00 92.81 90 PHE A N 1
ATOM 712 C CA . PHE A 1 90 ? -5.571 4.907 11.048 1.00 92.81 90 PHE A CA 1
ATOM 713 C C . PHE A 1 90 ? -5.880 4.040 12.268 1.00 92.81 90 PHE A C 1
ATOM 715 O O . PHE A 1 90 ? -5.151 4.032 13.262 1.00 92.81 90 PHE A O 1
ATOM 722 N N . ASN A 1 91 ? -6.926 3.218 12.167 1.00 94.75 91 ASN A N 1
ATOM 723 C CA . ASN A 1 91 ? -7.274 2.206 13.159 1.00 94.75 91 ASN A CA 1
ATOM 724 C C . ASN A 1 91 ? -6.301 1.016 13.087 1.00 94.75 91 ASN A C 1
ATOM 726 O O . ASN A 1 91 ? -6.619 -0.068 12.580 1.00 94.75 91 ASN A O 1
ATOM 730 N N . LEU A 1 92 ? -5.104 1.218 13.640 1.00 93.44 92 LEU A N 1
ATOM 731 C CA . LEU A 1 92 ? -4.022 0.240 13.627 1.00 93.44 92 LEU A CA 1
ATOM 732 C C . LEU A 1 92 ? -4.417 -1.082 14.299 1.00 93.44 92 LEU A C 1
ATOM 734 O O . LEU A 1 92 ? -4.123 -2.158 13.780 1.00 93.44 92 LEU A O 1
ATOM 738 N N . GLN A 1 93 ? -5.112 -1.027 15.439 1.00 93.50 93 GLN A N 1
ATOM 739 C CA . GLN A 1 93 ? -5.529 -2.248 16.132 1.00 93.50 93 GLN A CA 1
ATOM 740 C C . GLN A 1 93 ? -6.537 -3.059 15.318 1.00 93.50 93 GLN A C 1
ATOM 742 O O . GLN A 1 93 ? -6.440 -4.287 15.284 1.00 93.50 93 GLN A O 1
ATOM 747 N N . GLY A 1 94 ? -7.496 -2.394 14.669 1.00 95.69 94 GLY A N 1
ATOM 748 C CA . GLY A 1 94 ? -8.443 -3.044 13.768 1.00 95.69 94 GLY A CA 1
ATOM 749 C C . GLY A 1 94 ? -7.730 -3.702 12.590 1.00 95.69 94 GLY A C 1
ATOM 750 O O . GLY A 1 94 ? -7.998 -4.868 12.288 1.00 95.69 94 GLY A O 1
ATOM 751 N N . PHE A 1 95 ? -6.772 -2.993 11.985 1.00 96.06 95 PHE A N 1
ATOM 752 C CA . PHE A 1 95 ? -6.001 -3.519 10.865 1.00 96.06 95 PHE A CA 1
ATOM 753 C C . PHE A 1 95 ? -5.216 -4.765 11.273 1.00 96.06 95 PHE A C 1
ATOM 755 O O . PHE A 1 95 ? -5.407 -5.817 10.666 1.00 96.06 95 PHE A O 1
ATOM 762 N N . LEU A 1 96 ? -4.430 -4.702 12.354 1.00 95.56 96 LEU A N 1
ATOM 763 C CA . LEU A 1 96 ? -3.667 -5.851 12.853 1.00 95.56 96 LEU A CA 1
ATOM 764 C C . LEU A 1 96 ? -4.578 -7.044 13.172 1.00 95.56 96 LEU A C 1
ATOM 766 O O . LEU A 1 96 ? -4.285 -8.158 12.747 1.00 95.56 96 LEU A O 1
ATOM 770 N N . LYS A 1 97 ? -5.724 -6.828 13.832 1.00 96.06 97 LYS A N 1
ATOM 771 C CA . LYS A 1 97 ? -6.679 -7.906 14.159 1.00 96.06 97 LYS A CA 1
ATOM 772 C C . LYS A 1 97 ? -7.286 -8.592 12.933 1.00 96.06 97 LYS A C 1
ATOM 774 O O . LYS A 1 97 ? -7.682 -9.747 13.041 1.00 96.06 97 LYS A O 1
ATOM 779 N N . SER A 1 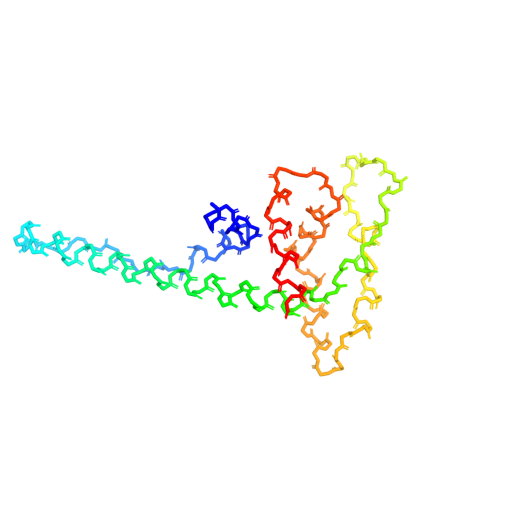98 ? -7.355 -7.915 11.787 1.00 95.69 98 SER A N 1
ATOM 780 C CA . SER A 1 98 ? -7.877 -8.507 10.546 1.00 95.69 98 SER A CA 1
ATOM 781 C C . SER A 1 98 ? -6.881 -9.399 9.803 1.00 95.69 98 SER A C 1
ATOM 783 O O . SER A 1 98 ? -7.264 -10.071 8.849 1.00 95.69 98 SER A O 1
ATOM 785 N N . ARG A 1 99 ? -5.599 -9.387 10.191 1.00 96.06 99 ARG A N 1
ATOM 786 C CA . ARG A 1 99 ? -4.548 -10.157 9.515 1.00 96.06 99 ARG A CA 1
ATOM 787 C C . ARG A 1 99 ? -4.467 -11.582 10.057 1.00 96.06 99 ARG A C 1
ATOM 789 O O . ARG A 1 99 ? -4.703 -11.823 11.242 1.00 96.06 99 ARG A O 1
ATOM 796 N N . ASP A 1 100 ? -4.042 -12.512 9.201 1.00 95.69 100 ASP A N 1
ATOM 797 C CA . ASP A 1 100 ? -3.790 -13.903 9.587 1.00 95.69 100 ASP A CA 1
ATOM 798 C C . ASP A 1 100 ? -2.835 -13.982 10.791 1.00 95.69 100 ASP A C 1
ATOM 800 O O . ASP A 1 100 ? -1.827 -13.267 10.863 1.00 95.69 100 ASP A O 1
ATOM 804 N N . ARG A 1 101 ? -3.143 -14.876 11.736 1.00 94.69 101 ARG A N 1
ATOM 805 C CA . ARG A 1 101 ? -2.351 -15.104 12.947 1.00 94.69 101 ARG A CA 1
ATOM 806 C C . ARG A 1 101 ? -0.895 -15.466 12.638 1.00 94.69 101 ARG A C 1
ATOM 808 O O . ARG A 1 101 ? -0.013 -15.043 13.387 1.00 94.69 101 ARG A O 1
ATOM 815 N N . ALA A 1 102 ? -0.637 -16.195 11.552 1.00 96.94 102 ALA A N 1
ATOM 816 C CA . ALA A 1 102 ? 0.711 -16.556 11.111 1.00 96.94 102 ALA A CA 1
ATOM 817 C C . ALA A 1 102 ? 1.559 -15.325 10.737 1.00 96.94 102 ALA A C 1
ATOM 819 O O . ALA A 1 102 ? 2.768 -15.313 10.966 1.00 96.94 102 ALA A O 1
ATOM 820 N N . ASN A 1 103 ? 0.919 -14.255 10.253 1.00 95.25 103 ASN A N 1
ATOM 821 C CA . ASN A 1 103 ? 1.589 -13.062 9.726 1.00 95.25 103 ASN A CA 1
ATOM 822 C C . ASN A 1 103 ? 1.650 -11.898 10.730 1.00 95.25 103 ASN A C 1
ATOM 824 O O . ASN A 1 103 ? 2.232 -10.855 10.435 1.00 95.25 103 ASN A O 1
ATOM 828 N N . GLN A 1 104 ? 1.094 -12.055 11.934 1.00 94.81 104 GLN A N 1
ATOM 829 C CA . GLN A 1 104 ? 0.991 -10.980 12.933 1.00 94.81 104 GLN A CA 1
ATOM 830 C C . GLN A 1 104 ? 2.331 -10.314 13.261 1.00 94.81 104 GLN A C 1
ATOM 832 O O . GLN A 1 104 ? 2.401 -9.094 13.381 1.00 94.81 104 GLN A O 1
ATOM 837 N N . LYS A 1 105 ? 3.417 -11.093 13.366 1.00 96.38 105 LYS A N 1
ATOM 838 C CA . LYS A 1 105 ? 4.757 -10.544 13.640 1.00 96.38 105 LYS A CA 1
ATOM 839 C C . LYS A 1 105 ? 5.243 -9.627 12.519 1.00 96.38 105 LYS A C 1
ATOM 841 O O . LYS A 1 105 ? 5.817 -8.584 12.808 1.00 96.38 105 LYS A O 1
ATOM 846 N N . PHE A 1 106 ? 5.002 -10.011 11.265 1.00 96.31 106 PHE A N 1
ATOM 847 C CA . PHE A 1 106 ? 5.364 -9.204 10.103 1.00 96.31 106 PHE A CA 1
ATOM 848 C C . PHE A 1 106 ? 4.597 -7.881 10.112 1.00 96.31 106 PHE A C 1
ATOM 850 O O . PHE A 1 106 ? 5.210 -6.820 10.060 1.00 96.31 106 PHE A O 1
ATOM 857 N N . TYR A 1 107 ? 3.276 -7.933 10.286 1.00 96.12 107 TYR A N 1
ATOM 858 C CA . TYR A 1 107 ? 2.455 -6.726 10.324 1.00 96.12 107 TYR A CA 1
ATOM 859 C C . TYR A 1 107 ? 2.805 -5.810 11.501 1.00 96.12 107 TYR A C 1
ATOM 861 O O . TYR A 1 107 ? 2.907 -4.604 11.313 1.00 96.12 107 TYR A O 1
ATOM 869 N N . ALA A 1 108 ? 3.086 -6.366 12.682 1.00 93.88 108 ALA A N 1
ATOM 870 C CA . ALA A 1 108 ? 3.517 -5.583 13.840 1.00 93.88 108 ALA A CA 1
ATOM 871 C C . ALA A 1 108 ? 4.851 -4.843 13.622 1.00 93.88 108 ALA A C 1
ATOM 873 O O . ALA A 1 108 ? 5.101 -3.839 14.291 1.00 93.88 108 ALA A O 1
ATOM 874 N N . LEU A 1 109 ? 5.719 -5.342 12.733 1.00 94.88 109 LEU A N 1
ATOM 875 C CA . LEU A 1 109 ? 6.947 -4.657 12.322 1.00 94.88 109 LEU A CA 1
ATOM 876 C C . LEU A 1 109 ? 6.676 -3.653 11.201 1.00 94.88 109 LEU A C 1
ATOM 878 O O . LEU A 1 109 ? 7.107 -2.509 11.309 1.00 94.88 109 LEU A O 1
ATOM 882 N N . LEU A 1 110 ? 5.926 -4.055 10.170 1.00 91.56 110 LEU A N 1
ATOM 883 C CA . LEU A 1 110 ? 5.561 -3.206 9.035 1.00 91.56 110 LEU A CA 1
ATOM 884 C C . LEU A 1 110 ? 4.944 -1.887 9.504 1.00 91.56 110 LEU A C 1
ATOM 886 O O . LEU A 1 110 ? 5.386 -0.818 9.091 1.00 91.56 110 LEU A O 1
ATOM 890 N N . THR A 1 111 ? 3.979 -1.951 10.421 1.00 91.31 111 THR A N 1
ATOM 891 C CA . THR A 1 111 ? 3.248 -0.767 10.890 1.00 91.31 111 THR A CA 1
ATOM 892 C C . THR A 1 111 ? 4.061 0.143 11.810 1.00 91.31 111 THR A C 1
ATOM 894 O O . THR A 1 111 ? 3.569 1.189 12.213 1.00 91.31 111 THR A O 1
ATOM 897 N N . LYS A 1 112 ? 5.285 -0.254 12.184 1.00 88.44 112 LYS A N 1
ATOM 898 C CA . LYS A 1 112 ? 6.237 0.589 12.925 1.00 88.44 112 LYS A CA 1
ATOM 899 C C . LYS A 1 112 ? 7.242 1.287 12.009 1.00 88.44 112 LYS A C 1
ATOM 901 O O . LYS A 1 112 ? 8.055 2.069 12.494 1.00 88.44 112 LYS A O 1
ATOM 906 N N . THR A 1 113 ? 7.244 0.973 10.715 1.00 85.19 113 THR A N 1
ATOM 907 C CA . THR A 1 113 ? 8.152 1.614 9.760 1.00 85.19 113 THR A CA 1
ATOM 908 C C . THR A 1 113 ? 7.687 3.036 9.456 1.00 85.19 113 THR A C 1
ATOM 910 O O . THR A 1 113 ? 6.490 3.287 9.331 1.00 85.19 113 THR A O 1
ATOM 913 N N . GLN A 1 114 ? 8.636 3.959 9.277 1.00 80.38 114 GLN A N 1
ATOM 914 C CA . GLN A 1 114 ? 8.347 5.334 8.844 1.00 80.38 114 GLN A CA 1
ATOM 915 C C . GLN A 1 114 ? 7.576 5.360 7.522 1.00 80.38 114 GLN A C 1
ATOM 917 O O . GLN A 1 114 ? 6.711 6.199 7.305 1.00 80.38 114 GLN A O 1
ATOM 922 N N . LEU A 1 115 ? 7.871 4.394 6.664 1.00 82.38 115 LEU A N 1
ATOM 923 C CA . LEU A 1 115 ? 7.216 4.230 5.390 1.00 82.38 115 LEU A CA 1
ATOM 924 C C . LEU A 1 115 ? 5.715 3.951 5.519 1.00 82.38 115 LEU A C 1
ATOM 926 O O . LEU A 1 115 ? 4.917 4.517 4.780 1.00 82.38 115 LEU A O 1
ATOM 930 N N . PHE A 1 116 ? 5.320 3.081 6.450 1.00 86.62 116 PHE A N 1
ATOM 931 C CA . PHE A 1 116 ? 3.903 2.835 6.694 1.00 86.62 116 PHE A CA 1
ATOM 932 C C . PHE A 1 116 ? 3.207 4.112 7.176 1.00 86.62 116 PHE A C 1
ATOM 934 O O . PHE A 1 116 ? 2.122 4.426 6.702 1.00 86.62 116 PHE A O 1
ATOM 941 N N . THR A 1 117 ? 3.851 4.881 8.059 1.00 82.75 117 THR A N 1
ATOM 942 C CA . THR A 1 117 ? 3.337 6.183 8.504 1.00 82.75 117 THR A CA 1
ATOM 943 C C . THR A 1 117 ? 3.136 7.146 7.334 1.00 82.75 117 THR A C 1
ATOM 945 O O . THR A 1 117 ? 2.036 7.664 7.173 1.00 82.75 117 THR A O 1
ATOM 948 N N . GLN A 1 118 ? 4.147 7.316 6.478 1.00 79.62 118 GLN A N 1
ATOM 949 C CA . GLN A 1 118 ? 4.069 8.178 5.292 1.00 79.62 118 GLN A CA 1
ATOM 950 C C . GLN A 1 118 ? 2.963 7.735 4.333 1.00 79.62 118 GLN A C 1
ATOM 952 O O . GLN A 1 118 ? 2.199 8.561 3.848 1.00 79.62 118 GLN A O 1
ATOM 957 N N . PHE A 1 119 ? 2.820 6.427 4.110 1.00 84.62 119 PHE A N 1
ATOM 958 C CA . PHE A 1 119 ? 1.740 5.890 3.287 1.00 84.62 119 PHE A CA 1
ATOM 959 C C . PHE A 1 119 ? 0.357 6.272 3.838 1.00 84.62 119 PHE A C 1
ATOM 961 O O . PHE A 1 119 ? -0.511 6.707 3.085 1.00 84.62 119 PHE A O 1
ATOM 968 N N . ILE A 1 120 ? 0.145 6.144 5.152 1.00 87.00 120 ILE A N 1
ATOM 969 C CA . ILE A 1 120 ? -1.121 6.529 5.788 1.00 87.00 120 ILE A CA 1
ATOM 970 C C . ILE A 1 120 ? -1.377 8.036 5.672 1.00 87.00 120 ILE A C 1
ATOM 972 O O . ILE A 1 120 ? -2.512 8.437 5.405 1.00 87.00 120 ILE A O 1
ATOM 976 N N . GLU A 1 121 ? -0.348 8.864 5.845 1.00 81.00 121 GLU A N 1
ATOM 977 C CA . GLU A 1 121 ? -0.442 10.317 5.669 1.00 81.00 121 GLU A CA 1
ATOM 978 C C . GLU A 1 121 ? -0.823 10.680 4.229 1.00 81.00 121 GLU A C 1
ATOM 980 O O . GLU A 1 121 ? -1.771 11.436 4.029 1.00 81.00 121 GLU A O 1
ATOM 985 N N . GLU A 1 122 ? -0.169 10.082 3.230 1.00 80.44 122 GLU A N 1
ATOM 986 C CA . GLU A 1 122 ? -0.472 10.292 1.806 1.00 80.44 122 GLU A CA 1
ATOM 987 C C . GLU A 1 122 ? -1.882 9.830 1.418 1.00 80.44 122 GLU A C 1
ATOM 989 O O . GLU A 1 122 ? -2.501 10.423 0.539 1.00 80.44 122 GLU A O 1
ATOM 994 N N . CYS A 1 123 ? -2.409 8.798 2.084 1.00 83.75 123 CYS A N 1
ATOM 995 C CA . CYS A 1 123 ? -3.790 8.352 1.891 1.00 83.75 123 CYS A CA 1
ATOM 996 C C . CYS A 1 123 ? -4.824 9.281 2.532 1.00 83.75 123 CYS A C 1
ATOM 998 O O . CYS A 1 123 ? -5.988 9.273 2.129 1.00 83.75 123 CYS A O 1
ATOM 1000 N N . SER A 1 124 ? -4.429 9.998 3.583 1.00 82.75 124 SER A N 1
ATOM 1001 C CA . SER A 1 124 ? -5.342 10.803 4.393 1.00 82.75 124 SER A CA 1
ATOM 1002 C C . SER A 1 124 ? -5.377 12.248 3.905 1.00 82.75 124 SER A C 1
ATOM 1004 O O . SER A 1 124 ? -6.448 12.845 3.806 1.00 82.75 124 SER A O 1
ATOM 1006 N N . PHE A 1 125 ? -4.219 12.818 3.582 1.00 80.06 125 PHE A N 1
ATOM 1007 C CA . PHE A 1 125 ? -4.095 14.199 3.141 1.00 80.06 125 PHE A CA 1
ATOM 1008 C C . PHE A 1 125 ? -4.186 14.314 1.621 1.00 80.06 125 PHE A C 1
ATOM 1010 O O . PHE A 1 125 ? -3.665 13.482 0.883 1.00 80.06 125 PHE A O 1
ATOM 1017 N N . VAL A 1 126 ? -4.808 15.395 1.144 1.00 68.94 126 VAL A N 1
ATOM 1018 C CA . VAL A 1 126 ? -4.777 15.738 -0.281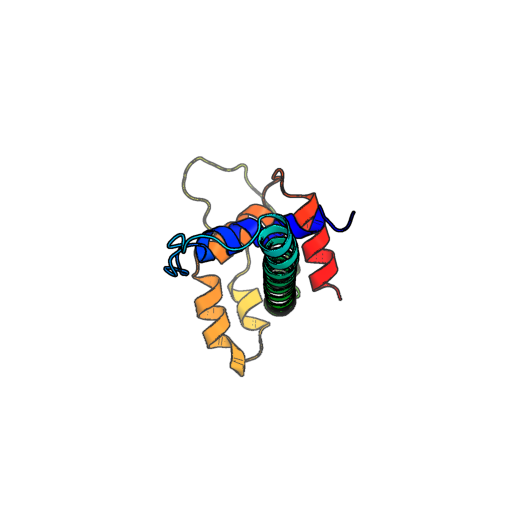 1.00 68.94 126 VAL A CA 1
ATOM 1019 C C . VAL A 1 126 ? -3.328 16.041 -0.654 1.00 68.94 126 VAL A C 1
ATOM 1021 O O . VAL A 1 126 ? -2.729 16.972 -0.116 1.00 68.94 126 VAL A O 1
ATOM 1024 N N . SER A 1 127 ? -2.766 15.242 -1.555 1.00 65.69 127 SER A N 1
ATOM 1025 C CA . SER A 1 127 ? -1.397 15.387 -2.045 1.00 65.69 127 SER A CA 1
ATOM 1026 C C . SER A 1 127 ? -1.367 15.365 -3.571 1.00 65.69 127 SER A C 1
ATOM 1028 O O . SER A 1 127 ? -2.297 14.878 -4.218 1.00 65.69 127 SER A O 1
ATOM 1030 N N . ASP A 1 128 ? -0.258 15.816 -4.158 1.00 66.94 128 ASP A N 1
ATOM 1031 C CA . ASP A 1 128 ? -0.029 15.768 -5.611 1.00 66.94 128 ASP A CA 1
ATOM 1032 C C . ASP A 1 128 ? 0.054 14.328 -6.165 1.00 66.94 128 ASP A C 1
ATOM 1034 O O . ASP A 1 128 ? 0.184 14.119 -7.370 1.00 66.94 128 ASP A O 1
ATOM 1038 N N . ARG A 1 129 ? -0.027 13.309 -5.295 1.00 67.00 129 ARG A N 1
ATOM 1039 C CA . ARG A 1 129 ? 0.080 11.883 -5.635 1.00 67.00 129 ARG A CA 1
ATOM 1040 C C . ARG A 1 129 ? -1.271 11.178 -5.788 1.00 67.00 129 ARG A C 1
ATOM 1042 O O . ARG A 1 129 ? -1.304 9.953 -5.887 1.00 67.00 129 ARG A O 1
ATOM 1049 N N . GLN A 1 130 ? -2.375 11.923 -5.855 1.00 70.19 130 GLN A N 1
ATOM 1050 C CA . GLN A 1 130 ? -3.737 11.379 -5.931 1.00 70.19 130 GLN A CA 1
ATOM 1051 C C . GLN A 1 130 ? -3.913 10.315 -7.035 1.00 70.19 130 GLN A C 1
ATOM 1053 O O . GLN A 1 130 ? -4.381 9.212 -6.756 1.00 70.19 130 GLN A O 1
ATOM 1058 N N . SER A 1 131 ? -3.436 10.577 -8.256 1.00 72.31 131 SER A N 1
ATOM 1059 C CA . SER A 1 131 ? -3.520 9.619 -9.374 1.00 72.31 131 SER A CA 1
ATOM 1060 C C . SER A 1 131 ? -2.762 8.314 -9.104 1.00 72.31 131 SER A C 1
ATOM 1062 O O . SER A 1 131 ? -3.152 7.236 -9.546 1.00 72.31 131 SER A O 1
ATOM 1064 N N . SER A 1 132 ? -1.658 8.404 -8.363 1.00 72.50 132 SER A N 1
ATOM 1065 C CA . SER A 1 132 ? -0.843 7.243 -8.009 1.00 72.50 132 SER A CA 1
ATOM 1066 C C . SER A 1 132 ? -1.530 6.373 -6.958 1.00 72.50 132 SER A C 1
ATOM 1068 O O . SER A 1 132 ? -1.427 5.143 -7.001 1.00 72.50 132 SER A O 1
ATOM 1070 N N . LEU A 1 133 ? -2.231 7.008 -6.019 1.00 74.31 133 LEU A N 1
ATOM 1071 C CA . LEU A 1 133 ? -3.006 6.326 -4.992 1.00 74.31 133 LEU A CA 1
ATOM 1072 C C . LEU A 1 133 ? -4.209 5.594 -5.598 1.00 74.31 133 LEU A C 1
ATOM 1074 O O . LEU A 1 133 ? -4.424 4.427 -5.286 1.00 74.31 133 LEU A O 1
ATOM 1078 N N . GLU A 1 134 ? -4.919 6.231 -6.529 1.00 79.25 134 GLU A N 1
ATOM 1079 C CA . GLU A 1 134 ? -6.029 5.613 -7.270 1.00 79.25 134 GLU A CA 1
ATOM 1080 C C . GLU A 1 134 ? -5.581 4.381 -8.064 1.00 79.25 134 GLU A C 1
ATOM 1082 O O . GLU A 1 134 ? -6.260 3.352 -8.084 1.00 79.25 134 GLU A O 1
ATOM 1087 N N . PHE A 1 135 ? -4.398 4.444 -8.681 1.00 79.31 135 PHE A N 1
ATOM 1088 C CA . PHE A 1 135 ? -3.814 3.275 -9.332 1.00 79.31 135 PHE A CA 1
ATOM 1089 C C . PHE A 1 135 ? -3.515 2.150 -8.331 1.00 79.31 135 PHE A C 1
ATOM 1091 O O . PHE A 1 135 ? -3.853 0.991 -8.585 1.00 79.31 135 PHE A O 1
ATOM 1098 N N . PHE A 1 136 ? -2.911 2.482 -7.184 1.00 81.44 136 PHE A N 1
ATOM 1099 C CA . PHE A 1 136 ? -2.618 1.505 -6.136 1.00 81.44 136 PHE A CA 1
ATOM 1100 C C . PHE A 1 136 ? -3.897 0.853 -5.591 1.00 81.44 136 PHE A C 1
ATOM 1102 O O . PHE A 1 136 ? -3.928 -0.365 -5.409 1.00 81.44 136 PHE A O 1
ATOM 1109 N N . ASP A 1 137 ? -4.972 1.620 -5.414 1.00 80.88 137 ASP A N 1
ATOM 1110 C CA . ASP A 1 137 ? -6.287 1.089 -5.040 1.00 80.88 137 ASP A CA 1
ATOM 1111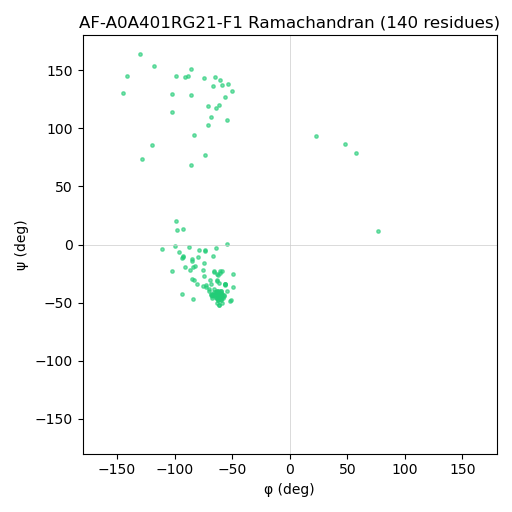 C C . ASP A 1 137 ? -6.790 0.070 -6.060 1.00 80.88 137 ASP A C 1
ATOM 1113 O O . ASP A 1 137 ? -7.189 -1.038 -5.695 1.00 80.88 137 ASP A O 1
ATOM 1117 N N . GLY A 1 138 ? -6.673 0.399 -7.349 1.00 79.06 138 GLY A N 1
ATOM 1118 C CA . GLY A 1 138 ? -7.002 -0.517 -8.437 1.00 79.06 138 GLY A CA 1
ATOM 1119 C C . GLY A 1 138 ? -6.155 -1.797 -8.443 1.00 79.06 138 GLY A C 1
ATOM 1120 O O . GLY A 1 138 ? -6.595 -2.818 -8.974 1.00 79.06 138 GLY A O 1
ATOM 1121 N N . CYS A 1 139 ? -4.953 -1.784 -7.859 1.00 78.06 139 CYS A N 1
ATOM 1122 C CA . CYS A 1 139 ? -4.141 -2.985 -7.635 1.00 78.06 139 CYS A CA 1
ATOM 1123 C C . CYS A 1 139 ? -4.575 -3.775 -6.392 1.00 78.06 139 CYS A C 1
ATOM 1125 O O . CYS A 1 139 ? -4.483 -5.000 -6.399 1.00 78.06 139 CYS A O 1
ATOM 1127 N N . VAL A 1 140 ? -5.037 -3.098 -5.340 1.00 82.06 140 VAL A N 1
ATOM 1128 C CA . VAL A 1 140 ? -5.491 -3.708 -4.078 1.00 82.06 140 VAL A CA 1
ATOM 1129 C C . VAL A 1 140 ? -6.839 -4.428 -4.227 1.00 82.06 140 VAL A C 1
ATOM 1131 O O . VAL A 1 140 ? -7.077 -5.449 -3.570 1.00 82.06 140 VAL A O 1
ATOM 1134 N N . GLU A 1 141 ? -7.728 -3.889 -5.062 1.00 74.75 141 GLU A N 1
ATOM 1135 C CA . GLU A 1 141 ? -9.068 -4.442 -5.299 1.00 74.75 141 GLU A CA 1
ATOM 1136 C C . GLU A 1 141 ? -9.071 -5.692 -6.192 1.00 74.75 141 GLU A C 1
ATOM 1138 O O . GLU A 1 141 ? -10.005 -6.493 -6.112 1.00 74.75 141 GLU A O 1
ATOM 1143 N N . LYS A 1 142 ? -8.016 -5.887 -6.992 1.00 61.12 142 LYS A N 1
ATOM 1144 C CA . LYS A 1 142 ? -7.796 -7.100 -7.794 1.00 61.12 142 LYS A CA 1
ATOM 1145 C C . LYS A 1 142 ? -7.432 -8.314 -6.922 1.00 61.12 142 LYS A C 1
ATOM 1147 O O . LYS A 1 142 ? -7.655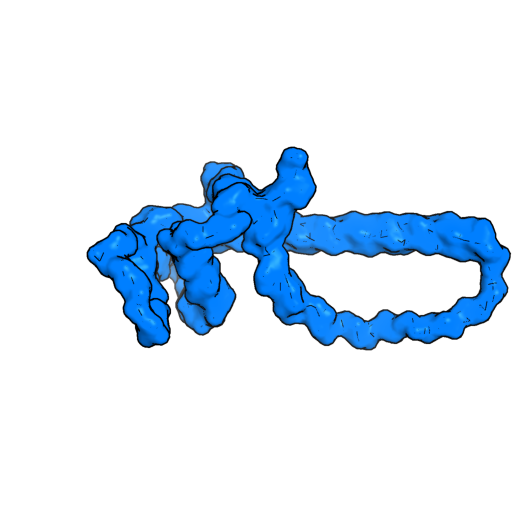 -9.438 -7.417 1.00 61.12 142 LYS A O 1
#

InterPro domains:
  IPR005112 dDENN domain [PF03455] (90-139)
  IPR005112 dDENN domain [SM00801] (49-123)
  IPR037516 Tripartite DENN domain [PS50211] (1-131)
  IPR051696 DENN Domain-Containing GEFs [PTHR12296] (25-142)

Solvent-accessible surface area (backbone atoms only — not comparable to full-atom values): 8750 Å² total; per-residue (Å²): 120,82,76,61,45,61,60,59,54,44,80,69,48,67,75,60,67,83,78,73,93,73,80,89,72,92,78,84,87,68,60,70,68,61,48,50,54,51,46,52,53,51,51,50,52,49,52,51,51,54,50,52,50,51,50,54,51,49,53,50,48,24,64,71,50,49,72,51,72,84,30,55,45,77,86,86,69,81,90,62,99,65,78,83,56,59,75,69,45,30,44,58,69,63,51,59,69,72,48,60,79,92,48,45,70,58,51,64,50,49,70,69,35,70,64,46,46,52,52,53,46,59,73,70,44,96,53,98,53,54,68,11,49,56,41,47,49,62,53,38,76,104

Secondary structure (DSSP, 8-state):
--SSGGGGSHHHHTTTGGG-----PPPP---HHHHHHHHHHHHHHHHHHHHHHHHHHHHHHHHHTTTGGGGBPP--SPPPSS---GGGTB-HHHHHHTS-GGGHHHHHHHTTSHHHHHHHHHHHS--TTHHHHHHHHHHH--

Mean predicted aligned error: 11.77 Å

Foldseek 3Di:
DVVLLLPLCVVVVVVVVPPDPDDDDDDDDDDPVVCVVVVCVVVVVVVVVVVVVSVVVLLVVLQVCQPQVVFADAPPDDDDPPDDDLVRGGPLVVVLVPDDPVCSVVSVVVCPDVVVSVSSVPVHDDDPCVSNVVSSVVSNVD

pLDDT: mean 71.96, std 19.05, range [32.34, 96.94]

Organism: Chiloscyllium punctatum (NCBI:txid137246)

Sequence (142 aa):
EFADGCSSFLALFDLLLPLSPVYNKPAEEATLEFLLTDYDLIYGRRKQLELEIQEAFLRFMACTLKGYRSYLMPITQAPSETTTDSSSLFNLQGFLKSRDRANQKFYALLTKTQLFTQFIEECSFVSDRQSSLEFFDGCVEK

Radius of gyration: 20.03 Å; Cα contacts (8 Å, |Δi|>4): 68; chains: 1; bounding box: 51×39×49 Å